Protein AF-A0ABD4XGK4-F1 (afdb_monomer_lite)

Sequence (64 aa):
MIQNKTTQPIVLKKQRLFVSNGWQTNEQGYRQYAKNNILLTDWQKIGHTNYYFDPINKSVVFEK

Secondary structure (DSSP, 8-state):
---------S-------S-BTEEEE-TTS-EEEEETTEE--EEEEETTEEEEEPTTT--EEEE-

Foldseek 3Di:
DDPDPDDPDPPDVPVLVDDAQDWDADPVRFIWYHHPSHTDAAWDDDPNWIFHQHPVVSGTPDID

Structure (mmCIF, N/CA/C/O backbone):
data_AF-A0ABD4XGK4-F1
#
_entry.id   AF-A0ABD4XGK4-F1
#
loop_
_atom_site.group_PDB
_atom_site.id
_atom_site.type_symbol
_atom_site.label_atom_id
_atom_site.label_alt_id
_atom_site.label_comp_id
_atom_site.label_asym_id
_atom_site.label_entity_id
_atom_site.label_seq_id
_atom_site.pdbx_PDB_ins_code
_atom_site.Cartn_x
_atom_site.Cartn_y
_atom_site.Cartn_z
_atom_site.occupancy
_atom_site.B_iso_or_equiv
_atom_site.auth_seq_id
_atom_site.auth_comp_id
_atom_site.auth_asym_id
_atom_site.auth_atom_id
_atom_site.pdbx_PDB_model_num
ATOM 1 N N . MET A 1 1 ? 21.702 -28.190 34.489 1.00 39.81 1 MET A N 1
ATOM 2 C CA . MET A 1 1 ? 21.236 -26.908 33.916 1.00 39.81 1 MET A CA 1
ATOM 3 C C . MET A 1 1 ? 20.644 -27.197 32.548 1.00 39.81 1 MET A C 1
ATOM 5 O O . MET A 1 1 ? 21.390 -27.378 31.601 1.00 39.81 1 MET A O 1
ATOM 9 N N . ILE A 1 2 ? 19.326 -27.322 32.451 1.00 40.06 2 ILE A N 1
ATOM 10 C CA . ILE A 1 2 ? 18.623 -27.423 31.168 1.00 40.06 2 ILE A CA 1
ATOM 11 C C . ILE A 1 2 ? 17.489 -26.416 31.249 1.00 40.06 2 ILE A C 1
ATOM 13 O O . ILE A 1 2 ? 16.473 -26.650 31.893 1.00 40.06 2 ILE A O 1
ATOM 17 N N . GLN A 1 3 ? 17.737 -25.223 30.715 1.00 37.25 3 GLN A N 1
ATOM 18 C CA . GLN A 1 3 ? 16.696 -24.217 30.598 1.00 37.25 3 GLN A CA 1
ATOM 19 C C . GLN A 1 3 ? 15.775 -24.632 29.455 1.00 37.25 3 GLN A C 1
ATOM 21 O O . GLN A 1 3 ? 16.178 -24.681 28.294 1.00 37.25 3 GLN A O 1
ATOM 26 N N . ASN A 1 4 ? 14.543 -24.957 29.831 1.00 41.53 4 ASN A N 1
ATOM 27 C CA . ASN A 1 4 ? 13.416 -25.249 28.961 1.00 41.53 4 ASN A CA 1
ATOM 28 C C . ASN A 1 4 ? 13.275 -24.154 27.891 1.00 41.53 4 ASN A C 1
ATOM 30 O O . ASN A 1 4 ? 12.802 -23.057 28.182 1.00 41.53 4 ASN A O 1
ATOM 34 N N . LYS A 1 5 ? 13.653 -24.445 26.643 1.00 42.47 5 LYS A N 1
ATOM 35 C CA . LYS A 1 5 ? 13.157 -23.687 25.490 1.00 42.47 5 LYS A CA 1
ATOM 36 C C . LYS A 1 5 ? 11.935 -24.416 24.966 1.00 42.47 5 LYS A C 1
ATOM 38 O O . LYS A 1 5 ? 12.027 -25.357 24.188 1.00 42.47 5 LYS A O 1
ATOM 43 N N . THR A 1 6 ? 10.808 -23.978 25.507 1.00 35.72 6 THR A N 1
ATOM 44 C CA . THR A 1 6 ? 9.433 -24.299 25.156 1.00 35.72 6 THR A CA 1
ATOM 45 C C . THR A 1 6 ? 9.289 -24.608 23.672 1.00 35.72 6 THR A C 1
ATOM 47 O O . THR A 1 6 ? 9.652 -23.795 22.820 1.00 35.72 6 THR A O 1
ATOM 50 N N . THR A 1 7 ? 8.732 -25.782 23.390 1.00 43.25 7 THR A N 1
ATOM 51 C 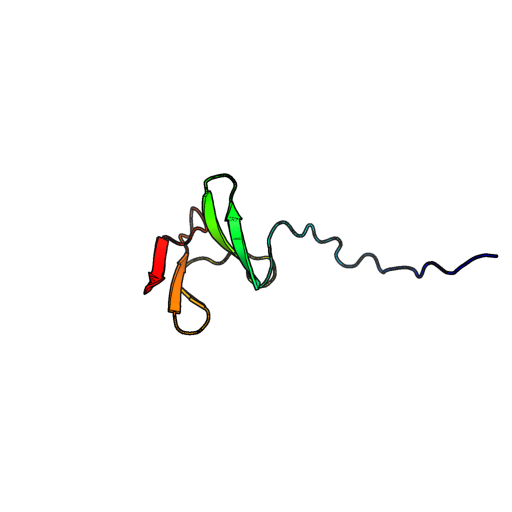CA . THR A 1 7 ? 8.174 -26.182 22.104 1.00 43.25 7 THR A CA 1
ATOM 52 C C . THR A 1 7 ? 7.254 -25.069 21.604 1.00 43.25 7 THR A C 1
ATOM 54 O O . THR A 1 7 ? 6.105 -24.961 22.028 1.00 43.25 7 THR A O 1
ATOM 57 N N . GLN A 1 8 ? 7.763 -24.192 20.739 1.00 47.84 8 GLN A N 1
ATOM 58 C CA . GLN A 1 8 ? 6.905 -23.311 19.960 1.00 47.84 8 GLN A CA 1
ATOM 59 C C . GLN A 1 8 ? 6.211 -24.217 18.941 1.00 47.84 8 GLN A C 1
ATOM 61 O O . GLN A 1 8 ? 6.908 -24.908 18.190 1.00 47.84 8 GLN A O 1
ATOM 66 N N . PRO A 1 9 ? 4.870 -24.297 18.939 1.00 45.12 9 PRO A N 1
ATOM 67 C CA . PRO A 1 9 ? 4.170 -25.110 17.966 1.00 45.12 9 PRO A CA 1
ATOM 68 C C . PRO A 1 9 ? 4.541 -24.608 16.572 1.00 45.12 9 PRO A C 1
ATOM 70 O O . PRO A 1 9 ? 4.839 -23.431 16.371 1.00 45.12 9 PRO A O 1
ATOM 73 N N . ILE A 1 10 ? 4.522 -25.517 15.607 1.00 50.19 10 ILE A N 1
ATOM 74 C CA . ILE A 1 10 ? 4.899 -25.350 14.195 1.00 50.19 10 ILE A CA 1
ATOM 75 C C . ILE A 1 10 ? 3.875 -24.444 13.457 1.00 50.19 10 ILE A C 1
ATOM 77 O O . ILE A 1 10 ? 3.524 -24.639 12.299 1.00 50.19 10 IL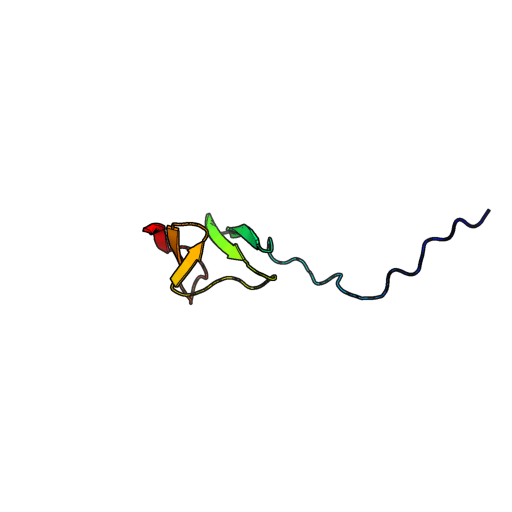E A O 1
ATOM 81 N N . VAL A 1 11 ? 3.335 -23.434 14.135 1.00 45.22 11 VAL A N 1
ATOM 82 C CA . VAL A 1 11 ? 2.259 -22.562 13.687 1.00 45.22 11 VAL A CA 1
ATOM 83 C C . VAL A 1 11 ? 2.876 -21.213 13.333 1.00 45.22 11 VAL A C 1
ATOM 85 O O . VAL A 1 11 ? 3.200 -20.396 14.186 1.00 45.22 11 VAL A O 1
ATOM 88 N N . LEU A 1 12 ? 3.021 -20.992 12.028 1.00 45.03 12 LEU A N 1
ATOM 89 C CA . LEU A 1 12 ? 3.294 -19.698 11.408 1.00 45.03 12 LEU A CA 1
ATOM 90 C C . LEU A 1 12 ? 4.687 -19.078 11.662 1.00 45.03 1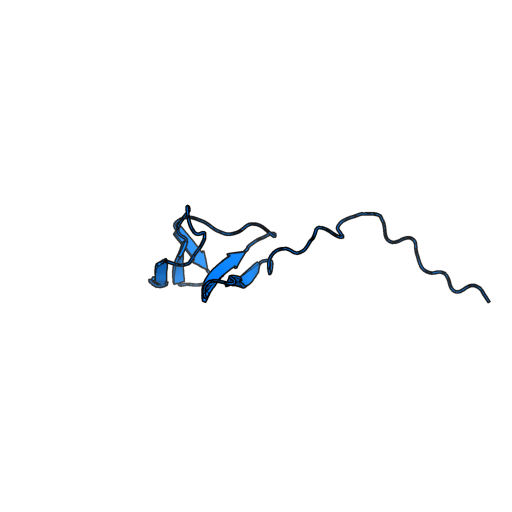2 LEU A C 1
ATOM 92 O O . LEU A 1 12 ? 4.815 -17.876 11.878 1.00 45.03 12 LEU A O 1
ATOM 96 N N . LYS A 1 13 ? 5.750 -19.787 11.267 1.00 44.38 13 LYS A N 1
ATOM 97 C CA . LYS A 1 13 ? 6.767 -19.123 10.421 1.00 44.38 13 LYS A CA 1
ATOM 98 C C . LYS A 1 13 ? 6.194 -18.946 9.001 1.00 44.38 13 LYS A C 1
ATOM 100 O O . LYS A 1 13 ? 6.811 -19.327 8.014 1.00 44.38 13 LYS A O 1
ATOM 105 N N . LYS A 1 14 ? 4.952 -18.447 8.891 1.00 51.34 14 LYS A N 1
ATOM 106 C CA . LYS A 1 14 ? 4.321 -18.079 7.621 1.00 51.34 14 LYS A CA 1
ATOM 107 C C . LYS A 1 14 ? 5.168 -16.933 7.149 1.00 51.34 14 LYS A C 1
ATOM 109 O O . LYS A 1 14 ? 5.112 -15.873 7.765 1.00 51.34 14 LYS A O 1
ATOM 114 N N . GLN A 1 15 ? 6.032 -17.218 6.183 1.00 47.88 15 GLN A N 1
ATOM 115 C CA . GLN A 1 15 ? 6.886 -16.260 5.503 1.00 47.88 15 GLN A CA 1
ATOM 116 C C . GLN A 1 15 ? 6.117 -14.948 5.445 1.00 47.88 15 GLN A C 1
ATOM 118 O O . GLN A 1 15 ? 5.077 -14.854 4.787 1.00 47.88 15 GLN A O 1
ATOM 123 N N . ARG A 1 16 ? 6.517 -13.982 6.272 1.00 53.72 16 ARG A N 1
ATOM 124 C CA . ARG A 1 16 ? 5.871 -12.679 6.301 1.00 53.72 16 ARG A CA 1
ATOM 125 C C . ARG A 1 16 ? 6.398 -11.967 5.063 1.00 53.72 16 ARG A C 1
ATOM 127 O O . ARG A 1 16 ? 7.287 -11.139 5.159 1.00 53.72 16 ARG A O 1
ATOM 134 N N . LEU A 1 17 ? 5.893 -12.395 3.904 1.00 63.34 17 LEU A N 1
ATOM 135 C CA . LEU A 1 17 ? 6.205 -11.849 2.586 1.00 63.34 17 LEU A CA 1
ATOM 136 C C . LEU A 1 17 ? 5.818 -10.367 2.535 1.00 63.34 17 LEU A C 1
ATOM 138 O O . LEU A 1 17 ? 6.421 -9.601 1.799 1.00 63.34 17 LEU A O 1
ATOM 142 N N . PHE A 1 18 ? 4.842 -9.973 3.364 1.00 65.50 18 PHE A N 1
ATOM 143 C CA . PHE A 1 18 ? 4.256 -8.643 3.379 1.00 65.50 18 PHE A CA 1
ATOM 144 C C . PHE A 1 18 ? 4.088 -8.095 4.795 1.00 65.50 18 PHE A C 1
ATOM 146 O O . PHE A 1 18 ? 3.855 -8.838 5.758 1.00 65.50 18 PHE A O 1
ATOM 153 N N . VAL A 1 19 ? 4.126 -6.772 4.926 1.00 72.62 19 VAL A N 1
ATOM 154 C CA . VAL A 1 19 ? 3.730 -6.074 6.154 1.00 72.62 19 VAL A CA 1
ATOM 155 C C . VAL A 1 19 ? 2.209 -6.136 6.288 1.00 72.62 19 VAL A C 1
ATOM 157 O O . VAL A 1 19 ? 1.478 -5.369 5.676 1.00 72.62 19 VAL A O 1
ATOM 160 N N . SER A 1 20 ? 1.725 -7.087 7.085 1.00 70.75 20 SER A N 1
ATOM 161 C CA . SER A 1 20 ? 0.297 -7.229 7.370 1.00 70.75 20 SER A CA 1
ATOM 162 C C . SER A 1 20 ? -0.248 -6.029 8.140 1.00 70.75 20 SER A C 1
ATOM 164 O O . SER A 1 20 ? 0.375 -5.572 9.096 1.00 70.75 20 SER A O 1
ATOM 166 N N . ASN A 1 21 ? -1.423 -5.559 7.728 1.00 81.81 21 ASN A N 1
ATOM 167 C CA . ASN A 1 21 ? -2.093 -4.350 8.205 1.00 81.81 21 ASN A CA 1
ATOM 168 C C . ASN A 1 21 ? -1.198 -3.104 8.124 1.00 81.81 21 ASN A C 1
ATOM 170 O O . ASN A 1 21 ? -1.229 -2.246 9.007 1.00 81.81 21 ASN A O 1
ATOM 174 N N . GLY A 1 22 ? -0.396 -3.003 7.064 1.00 83.81 22 GLY A N 1
ATOM 175 C CA . GLY A 1 22 ? 0.546 -1.910 6.900 1.00 83.81 22 GLY A CA 1
ATOM 176 C C . GLY A 1 22 ? 0.836 -1.561 5.450 1.00 83.81 22 GLY A C 1
ATOM 177 O O . GLY A 1 22 ? 0.604 -2.336 4.519 1.00 83.81 22 GLY A O 1
ATOM 178 N N . TRP A 1 23 ? 1.359 -0.348 5.297 1.00 85.50 23 TRP A N 1
ATOM 179 C CA . TRP A 1 23 ? 1.912 0.150 4.049 1.00 85.50 23 TRP A CA 1
ATOM 180 C C . TRP A 1 23 ? 3.291 -0.456 3.806 1.00 85.50 23 TRP A C 1
ATOM 182 O O . TRP A 1 23 ? 4.095 -0.585 4.729 1.00 85.50 23 TRP A O 1
ATOM 192 N N . GLN A 1 24 ? 3.568 -0.791 2.554 1.00 85.81 24 GLN A N 1
ATOM 193 C CA . GLN A 1 24 ? 4.870 -1.254 2.095 1.00 85.81 24 GLN A CA 1
ATOM 194 C C . GLN A 1 24 ? 5.126 -0.755 0.676 1.00 85.81 24 GLN A C 1
ATOM 196 O O . GLN A 1 24 ? 4.206 -0.319 -0.016 1.00 85.81 24 GLN A O 1
ATOM 201 N N . THR A 1 25 ? 6.374 -0.841 0.247 1.00 82.88 25 THR A N 1
ATOM 202 C CA . THR A 1 25 ? 6.778 -0.486 -1.110 1.00 82.88 25 THR A CA 1
ATOM 203 C C . THR A 1 25 ? 7.440 -1.707 -1.724 1.00 82.88 25 THR A C 1
ATOM 205 O O . THR A 1 25 ? 8.250 -2.354 -1.060 1.00 82.88 25 THR A O 1
ATOM 208 N N . ASN A 1 26 ? 7.068 -2.057 -2.952 1.00 80.69 26 ASN A N 1
ATOM 209 C CA . ASN A 1 26 ? 7.727 -3.148 -3.663 1.00 80.69 26 ASN A CA 1
ATOM 210 C C . ASN A 1 26 ? 9.098 -2.706 -4.217 1.00 80.69 26 ASN A C 1
ATOM 212 O O . ASN A 1 26 ? 9.450 -1.527 -4.176 1.00 80.69 26 ASN A O 1
ATOM 216 N N . GLU A 1 27 ? 9.864 -3.644 -4.775 1.00 79.25 27 GLU A N 1
ATOM 217 C CA . GLU A 1 27 ? 11.191 -3.370 -5.359 1.00 79.25 27 GLU A CA 1
ATOM 218 C C . GLU A 1 27 ? 11.153 -2.386 -6.543 1.00 79.25 27 GLU A C 1
ATOM 220 O O . GLU A 1 27 ? 12.164 -1.777 -6.875 1.00 79.25 27 GLU A O 1
ATOM 225 N N . GLN A 1 28 ? 9.983 -2.190 -7.157 1.00 81.44 28 GLN A N 1
ATOM 226 C CA . GLN A 1 28 ? 9.767 -1.247 -8.257 1.00 81.44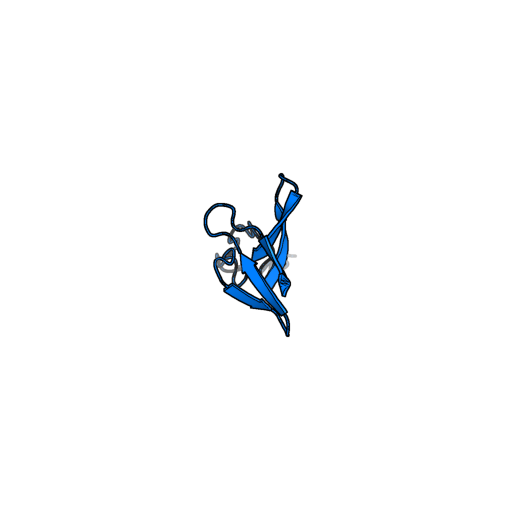 28 GLN A CA 1
ATOM 227 C C . GLN A 1 28 ? 9.370 0.160 -7.776 1.00 81.44 28 GLN A C 1
ATOM 229 O O . GLN A 1 28 ? 9.160 1.050 -8.596 1.00 81.44 28 GLN A O 1
ATOM 234 N N . GLY A 1 29 ? 9.247 0.382 -6.463 1.00 81.31 29 GLY A N 1
ATOM 235 C CA . GLY A 1 29 ? 8.874 1.677 -5.892 1.00 81.31 29 GLY A CA 1
ATOM 236 C C . GLY A 1 29 ? 7.365 1.920 -5.780 1.00 81.31 29 GLY A C 1
ATOM 237 O O . GLY A 1 29 ? 6.952 3.006 -5.375 1.00 81.31 29 GLY A O 1
ATOM 238 N N . TYR A 1 30 ? 6.521 0.933 -6.085 1.00 83.31 30 TYR A N 1
ATOM 239 C CA . TYR A 1 30 ? 5.074 1.074 -5.957 1.00 83.31 30 TYR A CA 1
ATOM 240 C C . TYR A 1 30 ? 4.602 0.860 -4.524 1.00 83.31 30 TYR A C 1
ATOM 242 O O . TYR A 1 30 ? 4.974 -0.110 -3.858 1.00 83.31 30 TYR A O 1
ATOM 250 N N . ARG A 1 31 ? 3.718 1.751 -4.067 1.00 85.62 31 ARG A N 1
ATOM 251 C CA . ARG A 1 31 ? 3.095 1.674 -2.745 1.00 85.62 31 ARG A CA 1
ATOM 252 C C . ARG A 1 31 ? 2.000 0.615 -2.743 1.00 85.62 31 ARG A C 1
ATOM 254 O O . ARG A 1 31 ? 1.082 0.662 -3.556 1.00 85.62 31 ARG A O 1
ATOM 261 N N . GLN A 1 32 ? 2.072 -0.309 -1.801 1.00 86.56 32 GLN A N 1
ATOM 262 C CA . GLN A 1 32 ? 1.130 -1.405 -1.629 1.00 86.56 32 GLN A CA 1
ATOM 263 C C . GLN A 1 32 ? 0.654 -1.450 -0.178 1.00 86.56 32 GLN A C 1
ATOM 265 O O . GLN A 1 32 ? 1.338 -0.995 0.742 1.00 86.56 32 GLN A O 1
ATOM 270 N N . TYR A 1 33 ? -0.514 -2.038 0.043 1.00 84.75 33 TYR A N 1
ATOM 271 C CA . TYR A 1 33 ? -1.027 -2.286 1.382 1.00 84.75 33 TYR A CA 1
ATOM 272 C C . TYR A 1 33 ? -1.400 -3.754 1.489 1.00 84.75 33 TYR A C 1
ATOM 274 O O . TYR A 1 33 ? -2.118 -4.284 0.640 1.00 84.75 33 TYR A O 1
ATOM 282 N N . ALA A 1 34 ? -0.909 -4.420 2.529 1.00 85.06 34 ALA A N 1
ATOM 283 C CA . ALA A 1 34 ? -1.354 -5.766 2.846 1.00 85.06 34 ALA A CA 1
ATOM 284 C C . ALA A 1 34 ? -2.205 -5.746 4.108 1.00 85.06 34 ALA A C 1
ATOM 286 O O . ALA A 1 34 ? -1.894 -5.069 5.084 1.00 85.06 34 ALA A O 1
ATOM 287 N N . LYS A 1 35 ? -3.271 -6.539 4.105 1.00 82.81 35 LYS A N 1
ATOM 288 C CA . LYS A 1 35 ? -4.139 -6.785 5.255 1.00 82.81 35 LYS A CA 1
ATOM 289 C C . LYS A 1 35 ? -4.237 -8.291 5.448 1.00 82.81 35 LYS A C 1
ATOM 291 O O . LYS A 1 35 ? -4.450 -9.014 4.480 1.00 82.81 35 LYS A O 1
ATOM 296 N N . ASN A 1 36 ? -4.047 -8.788 6.668 1.00 79.00 36 ASN A N 1
ATOM 297 C CA . ASN A 1 36 ? -4.042 -10.233 6.954 1.00 79.00 36 ASN A CA 1
ATOM 298 C C . ASN A 1 36 ? -3.075 -11.054 6.064 1.00 79.00 36 ASN A C 1
ATOM 300 O O . ASN A 1 36 ? -3.391 -12.168 5.650 1.00 79.00 36 ASN A O 1
ATOM 304 N N . ASN A 1 37 ? -1.892 -10.506 5.765 1.00 73.00 37 ASN A N 1
ATOM 305 C CA . ASN A 1 37 ? -0.884 -11.064 4.847 1.00 73.00 37 ASN A CA 1
ATOM 306 C C . ASN A 1 37 ? -1.343 -11.204 3.380 1.00 73.00 37 ASN A C 1
ATOM 308 O O . ASN A 1 37 ? -0.707 -11.928 2.616 1.00 73.00 37 ASN A O 1
ATOM 312 N N . ILE A 1 38 ? -2.414 -10.524 2.974 1.00 80.81 38 ILE A N 1
ATOM 313 C CA . ILE A 1 38 ? -2.915 -10.514 1.598 1.00 80.81 38 ILE A CA 1
ATOM 314 C C . ILE A 1 38 ? -2.802 -9.088 1.066 1.00 80.81 38 ILE A C 1
ATOM 316 O O . ILE A 1 38 ? -3.228 -8.142 1.730 1.00 80.81 38 ILE A O 1
ATOM 320 N N . LEU A 1 39 ? -2.206 -8.931 -0.117 1.00 83.00 39 LEU A N 1
ATOM 321 C CA . LEU A 1 39 ? -2.187 -7.651 -0.820 1.00 83.00 39 LEU A CA 1
ATOM 322 C C . LEU A 1 39 ? -3.610 -7.256 -1.204 1.00 83.00 39 LEU A C 1
ATOM 324 O O . LEU A 1 39 ? -4.338 -8.051 -1.803 1.00 83.00 39 LEU A O 1
ATOM 328 N N . LEU A 1 40 ? -3.978 -6.032 -0.851 1.00 84.38 40 LEU A N 1
ATOM 329 C CA . LEU A 1 40 ? -5.261 -5.466 -1.211 1.00 84.38 40 LEU A CA 1
ATOM 330 C C . LEU A 1 40 ? -5.340 -5.191 -2.719 1.00 84.38 40 LEU A C 1
ATOM 332 O O . LEU A 1 40 ? -4.343 -4.852 -3.353 1.00 84.38 40 LEU A O 1
ATOM 336 N N . THR A 1 41 ? -6.539 -5.345 -3.273 1.00 87.56 41 THR A N 1
ATOM 337 C CA . THR A 1 41 ? -6.898 -5.017 -4.659 1.00 87.56 41 THR A CA 1
ATOM 338 C C . THR A 1 41 ? -8.254 -4.311 -4.665 1.00 87.56 41 THR A C 1
ATOM 340 O O . THR A 1 41 ? -8.984 -4.373 -3.668 1.00 87.56 41 THR A O 1
ATOM 343 N N . ASP A 1 42 ? -8.578 -3.650 -5.772 1.00 86.00 42 ASP A N 1
ATOM 344 C CA . ASP A 1 42 ? -9.785 -2.845 -5.957 1.00 86.00 42 ASP A CA 1
ATOM 345 C C . ASP A 1 42 ? -9.875 -1.662 -4.976 1.00 86.00 42 ASP A C 1
ATOM 347 O O . ASP A 1 42 ? -8.895 -1.249 -4.347 1.00 86.00 42 ASP A O 1
ATOM 351 N N . TRP A 1 43 ? -11.058 -1.060 -4.887 1.00 85.19 43 TRP A N 1
ATOM 352 C CA . TRP A 1 43 ? -11.359 0.011 -3.950 1.00 85.19 43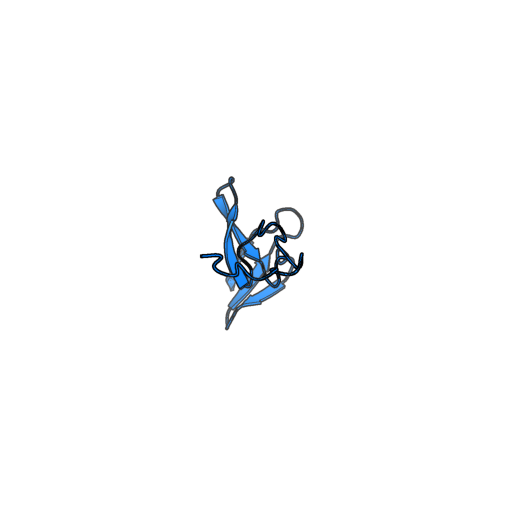 TRP A CA 1
ATOM 353 C C . TRP A 1 43 ? -11.324 -0.486 -2.512 1.00 85.19 43 TRP A C 1
ATOM 355 O O . TRP A 1 43 ? -12.048 -1.402 -2.121 1.00 85.19 43 TRP A O 1
ATOM 365 N N . GLN A 1 44 ? -10.510 0.169 -1.698 1.00 86.56 44 GLN A N 1
ATOM 366 C CA . GLN A 1 44 ? -10.332 -0.155 -0.296 1.00 86.56 44 GLN A CA 1
ATOM 367 C C . GLN A 1 44 ? -10.351 1.115 0.531 1.00 86.56 44 GLN A C 1
ATOM 369 O O . GLN A 1 44 ? -9.599 2.061 0.299 1.00 86.56 44 GLN A O 1
ATOM 374 N N . LYS A 1 45 ? -11.195 1.113 1.555 1.00 85.81 45 LYS A N 1
ATOM 375 C CA . LYS A 1 45 ? -11.267 2.210 2.509 1.00 85.81 45 LYS A CA 1
ATOM 376 C C . LYS A 1 45 ? -10.271 1.964 3.638 1.00 85.81 45 LYS A C 1
ATOM 378 O O . LYS A 1 45 ? -10.437 1.027 4.421 1.00 85.81 45 LYS A O 1
ATOM 383 N N . ILE A 1 46 ? -9.243 2.804 3.727 1.00 83.94 46 ILE A N 1
ATOM 384 C CA . ILE A 1 46 ? -8.233 2.755 4.790 1.00 83.94 46 ILE A CA 1
ATOM 385 C C . ILE A 1 46 ? -8.380 4.034 5.614 1.00 83.94 46 ILE A C 1
ATOM 387 O O . ILE A 1 46 ? -8.044 5.129 5.169 1.00 83.94 46 ILE A O 1
ATOM 391 N N . GLY A 1 47 ? -8.930 3.898 6.822 1.00 83.88 47 GLY A N 1
ATOM 392 C CA . GLY A 1 47 ? -9.312 5.048 7.642 1.00 83.88 47 GLY A CA 1
ATOM 393 C C . GLY A 1 47 ? -10.491 5.809 7.025 1.00 83.88 47 GLY A C 1
ATOM 394 O O . GLY A 1 47 ? -11.572 5.244 6.852 1.00 83.88 47 GLY A O 1
ATOM 395 N N . HIS A 1 48 ? -10.281 7.088 6.704 1.00 87.06 48 HIS A N 1
ATOM 396 C CA . HIS A 1 48 ? -11.274 7.949 6.048 1.00 87.06 48 HIS A CA 1
ATOM 397 C C . HIS A 1 48 ? -11.064 8.112 4.538 1.00 87.06 48 HIS A C 1
ATOM 399 O O . HIS A 1 48 ? -11.946 8.644 3.870 1.00 87.06 48 HIS A O 1
ATOM 405 N N . THR A 1 49 ? -9.946 7.622 4.007 1.00 84.81 49 THR A N 1
ATOM 406 C CA . THR A 1 49 ? -9.550 7.797 2.607 1.00 84.81 49 THR A CA 1
ATOM 407 C C . THR A 1 49 ? -9.830 6.521 1.823 1.00 84.81 49 THR A C 1
ATOM 409 O O . THR A 1 49 ? -9.655 5.407 2.337 1.00 84.81 49 THR A O 1
ATOM 412 N N . ASN A 1 50 ? -10.276 6.674 0.577 1.00 85.50 50 ASN A N 1
ATOM 413 C CA . ASN A 1 50 ? -10.446 5.545 -0.329 1.00 85.50 50 ASN A CA 1
ATOM 414 C C . ASN A 1 50 ? -9.207 5.424 -1.213 1.00 85.50 50 ASN A C 1
ATOM 416 O O . ASN A 1 50 ? -8.846 6.355 -1.930 1.00 85.50 50 ASN A O 1
ATOM 420 N N . TYR A 1 51 ? -8.582 4.254 -1.168 1.00 85.62 51 TYR A N 1
ATOM 421 C CA . TYR A 1 51 ? -7.445 3.901 -2.000 1.00 85.62 51 TYR A CA 1
ATOM 422 C C . TYR A 1 51 ? -7.881 2.862 -3.018 1.00 85.62 51 TYR A C 1
ATOM 424 O O . TYR A 1 51 ? -8.491 1.854 -2.660 1.00 85.62 51 TYR A O 1
ATOM 432 N N . TYR A 1 52 ? -7.557 3.092 -4.282 1.00 84.38 52 TYR A N 1
ATOM 433 C CA . TYR A 1 52 ? -7.736 2.089 -5.319 1.00 84.38 52 TYR A CA 1
ATOM 434 C C . TYR A 1 52 ? -6.422 1.347 -5.548 1.00 84.38 52 TYR A C 1
ATOM 436 O O . TYR A 1 52 ? -5.410 1.960 -5.906 1.00 84.38 52 TYR A O 1
ATOM 444 N N . PHE A 1 53 ? -6.453 0.034 -5.336 1.00 86.19 53 PHE A N 1
ATOM 445 C CA . PHE A 1 53 ? -5.333 -0.863 -5.580 1.00 86.19 53 PHE A CA 1
ATOM 446 C C . PHE A 1 53 ? -5.537 -1.590 -6.905 1.00 86.19 53 PHE A C 1
ATOM 448 O O . PHE A 1 53 ? -6.499 -2.336 -7.078 1.00 86.19 53 PHE A O 1
ATOM 455 N N . ASP A 1 54 ? -4.615 -1.403 -7.838 1.00 82.62 54 ASP A N 1
ATOM 456 C CA . ASP A 1 54 ? -4.678 -2.050 -9.141 1.00 82.62 54 ASP A CA 1
ATOM 457 C C . ASP A 1 54 ? -4.585 -3.580 -8.996 1.00 82.62 54 ASP A C 1
ATOM 459 O O . ASP A 1 54 ? -3.657 -4.067 -8.354 1.00 82.62 54 ASP A O 1
ATOM 463 N N . PRO A 1 55 ? -5.505 -4.377 -9.559 1.00 77.75 55 PRO A N 1
ATOM 464 C CA . PRO A 1 55 ? -5.499 -5.829 -9.375 1.00 77.75 55 PRO A CA 1
ATOM 4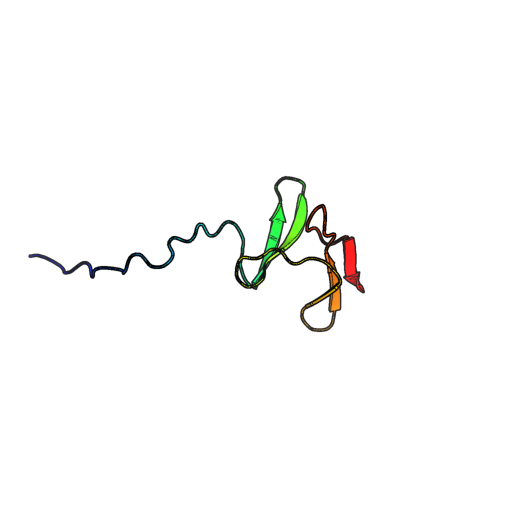65 C C . PRO A 1 55 ? -4.319 -6.528 -10.067 1.00 77.75 55 PRO A C 1
ATOM 467 O O . PRO A 1 55 ? -3.957 -7.636 -9.665 1.00 77.75 55 PRO A O 1
ATOM 470 N N . ILE A 1 56 ? -3.703 -5.886 -11.069 1.00 77.88 56 ILE A N 1
ATOM 471 C CA . ILE A 1 56 ? -2.579 -6.430 -11.840 1.00 77.88 56 ILE A CA 1
ATOM 472 C C . ILE A 1 56 ? -1.272 -6.211 -11.073 1.00 77.88 56 ILE A C 1
ATOM 474 O O . ILE A 1 56 ? -0.528 -7.156 -10.824 1.00 77.88 56 ILE A O 1
ATOM 478 N N . ASN A 1 57 ? -1.014 -4.976 -10.644 1.00 73.88 57 ASN A N 1
ATOM 479 C CA . ASN A 1 57 ? 0.242 -4.591 -9.993 1.00 73.88 57 ASN A CA 1
ATOM 480 C C . ASN A 1 57 ? 0.161 -4.604 -8.456 1.00 73.88 57 ASN A C 1
ATOM 482 O O . ASN A 1 57 ? 1.179 -4.529 -7.766 1.00 73.88 57 ASN A O 1
ATOM 486 N N . LYS A 1 58 ? -1.053 -4.705 -7.904 1.00 73.62 58 LYS A N 1
ATOM 487 C CA . LYS A 1 58 ? -1.377 -4.611 -6.466 1.00 73.62 58 LYS A CA 1
ATOM 488 C C . LYS A 1 58 ? -0.867 -3.328 -5.813 1.00 73.62 58 LYS A C 1
ATOM 490 O O . LYS A 1 58 ? -0.574 -3.290 -4.618 1.00 73.62 58 LYS A O 1
ATOM 495 N N . SER A 1 59 ? -0.763 -2.287 -6.629 1.00 80.25 59 SER A N 1
ATOM 496 C CA . SER A 1 59 ? -0.207 -0.976 -6.313 1.00 80.25 59 SER A CA 1
ATOM 497 C C . SER A 1 59 ? -1.326 0.038 -6.141 1.00 80.25 59 SER A C 1
ATOM 499 O O . SER A 1 59 ? -2.327 -0.032 -6.852 1.00 80.25 59 SER A O 1
ATOM 501 N N . VAL A 1 60 ? -1.160 1.007 -5.244 1.00 79.25 60 VAL A N 1
ATOM 502 C CA . VAL A 1 60 ? -2.064 2.161 -5.186 1.00 79.25 60 VAL A CA 1
ATOM 503 C C . VAL A 1 60 ? -1.921 2.972 -6.462 1.00 79.25 60 VAL A C 1
ATOM 505 O O . VAL A 1 60 ? -0.823 3.413 -6.795 1.00 79.25 60 VAL A O 1
ATOM 508 N N . VAL A 1 61 ? -3.042 3.180 -7.143 1.00 76.75 61 VAL A N 1
ATOM 509 C CA . VAL A 1 61 ? -3.131 4.011 -8.352 1.00 76.75 61 VAL A CA 1
ATOM 510 C C . VAL A 1 61 ? -3.912 5.294 -8.090 1.00 76.75 61 VAL A C 1
ATOM 512 O O . VAL A 1 61 ? -3.686 6.293 -8.767 1.00 76.75 61 VAL A O 1
ATOM 515 N N . PHE A 1 62 ? -4.806 5.298 -7.097 1.00 71.69 62 PHE A N 1
ATOM 516 C CA . PHE A 1 62 ? -5.659 6.450 -6.827 1.00 71.69 62 PHE A CA 1
ATOM 517 C C . PHE A 1 62 ? -5.912 6.634 -5.331 1.00 71.69 62 PHE A C 1
ATOM 519 O O . PHE A 1 62 ? -6.219 5.664 -4.634 1.00 71.69 62 PHE A O 1
ATOM 526 N N . GLU A 1 63 ? -5.821 7.876 -4.859 1.00 70.06 63 GLU A N 1
ATOM 527 C CA . GLU A 1 63 ? -6.229 8.303 -3.519 1.00 70.06 63 GLU A CA 1
ATOM 528 C C . GLU A 1 63 ? -7.253 9.441 -3.638 1.00 70.06 63 GLU A C 1
ATOM 530 O O . GLU A 1 63 ? -7.058 10.374 -4.420 1.00 70.06 63 GLU A O 1
ATOM 535 N N . LYS A 1 64 ? -8.379 9.331 -2.923 1.00 57.09 64 LYS A N 1
ATOM 536 C CA . LYS A 1 64 ? -9.435 10.352 -2.881 1.00 57.09 64 LYS A CA 1
ATOM 537 C C . LYS A 1 64 ? -9.972 10.544 -1.470 1.00 57.09 64 LYS A C 1
ATOM 539 O O . LYS A 1 64 ? -10.133 9.524 -0.752 1.00 57.09 64 LYS A O 1
#

Radius of gyration: 16.96 Å; chains: 1; bounding box: 33×38×46 Å

Organism: Weissella paramesenteroides (NCBI:txid1249)

pLDDT: mean 71.36, std 16.77, range [35.72, 87.56]